Protein AF-A0A9W6G1G9-F1 (afdb_monomer_lite)

Structure (mmCIF, N/CA/C/O backbone):
data_AF-A0A9W6G1G9-F1
#
_entry.id   AF-A0A9W6G1G9-F1
#
loop_
_atom_site.group_PDB
_atom_site.id
_atom_site.type_symbol
_atom_site.label_atom_id
_atom_site.label_alt_id
_atom_site.label_comp_id
_atom_site.label_asym_id
_atom_site.label_entity_id
_atom_site.label_seq_id
_atom_site.pdbx_PDB_ins_code
_atom_site.Cartn_x
_atom_site.Cartn_y
_atom_site.Cartn_z
_atom_site.occupancy
_atom_site.B_iso_or_equiv
_atom_site.auth_seq_id
_atom_site.auth_comp_id
_atom_site.auth_asym_id
_atom_site.auth_atom_id
_atom_site.pdbx_PDB_model_num
ATOM 1 N N . MET A 1 1 ? -14.869 -12.752 -16.961 1.00 33.34 1 MET A N 1
ATOM 2 C CA . MET A 1 1 ? -15.068 -11.296 -16.776 1.00 33.34 1 MET A CA 1
ATOM 3 C C . MET A 1 1 ? -13.762 -10.696 -16.284 1.00 33.34 1 MET A C 1
ATOM 5 O O . MET A 1 1 ? -13.365 -11.011 -15.171 1.00 33.34 1 MET A O 1
ATOM 9 N N . ASN A 1 2 ? -13.082 -9.881 -17.096 1.00 33.16 2 ASN A N 1
ATOM 10 C CA . ASN A 1 2 ? -11.925 -9.103 -16.641 1.00 33.16 2 ASN A CA 1
ATOM 11 C C . ASN A 1 2 ? -12.429 -8.019 -15.683 1.00 33.16 2 ASN A C 1
ATOM 13 O O . ASN A 1 2 ? -12.875 -6.963 -16.127 1.00 33.16 2 ASN A O 1
ATOM 17 N N . ARG A 1 3 ? -12.419 -8.294 -14.374 1.00 44.00 3 ARG A 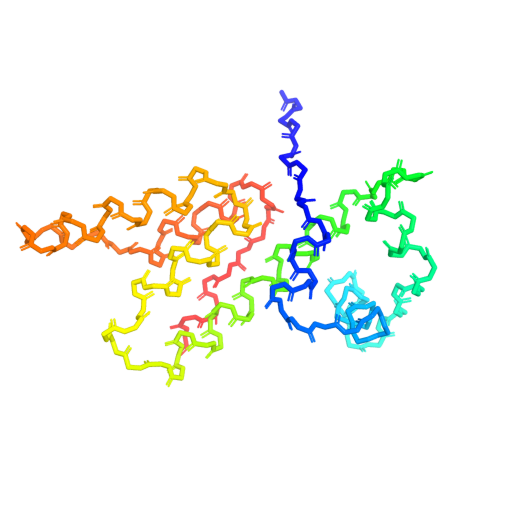N 1
ATOM 18 C CA . ARG A 1 3 ? -12.601 -7.249 -13.364 1.00 44.00 3 ARG A CA 1
ATOM 19 C C . ARG A 1 3 ? -11.400 -6.313 -13.507 1.00 44.00 3 ARG A C 1
ATOM 21 O O . ARG A 1 3 ? -10.274 -6.726 -13.248 1.00 44.00 3 ARG A O 1
ATOM 28 N N . GLN A 1 4 ? -11.617 -5.094 -14.004 1.00 48.53 4 GLN A N 1
ATOM 29 C CA . GLN A 1 4 ? -10.598 -4.050 -13.930 1.00 48.53 4 GLN A CA 1
ATOM 30 C C . GLN A 1 4 ? -10.258 -3.877 -12.448 1.00 48.53 4 GLN A C 1
ATOM 32 O O . GLN A 1 4 ? -11.132 -3.517 -11.661 1.00 48.53 4 GLN A O 1
ATOM 37 N N . GLN A 1 5 ? -9.021 -4.194 -12.057 1.00 53.88 5 GLN A N 1
ATOM 38 C CA . GLN A 1 5 ? -8.546 -3.873 -10.716 1.00 53.88 5 GLN A CA 1
ATOM 39 C C . GLN A 1 5 ? -8.688 -2.355 -10.530 1.00 53.88 5 GLN A C 1
ATOM 41 O O . GLN A 1 5 ? -8.246 -1.606 -11.410 1.00 53.88 5 GLN A O 1
ATOM 46 N N . PRO A 1 6 ? -9.331 -1.878 -9.450 1.00 60.56 6 PRO A N 1
ATOM 47 C CA . PRO A 1 6 ? -9.398 -0.454 -9.173 1.00 60.56 6 PRO A CA 1
ATOM 48 C C . PRO A 1 6 ? -7.968 0.071 -9.074 1.00 60.56 6 PRO A C 1
ATOM 50 O O . PRO A 1 6 ? -7.131 -0.489 -8.366 1.00 60.56 6 PRO A O 1
ATOM 53 N N . GLN A 1 7 ? -7.664 1.112 -9.846 1.00 73.12 7 GLN A N 1
ATOM 54 C CA . GLN A 1 7 ? -6.325 1.684 -9.849 1.00 73.12 7 GLN A CA 1
ATOM 55 C C . GLN A 1 7 ? -6.064 2.334 -8.491 1.00 73.12 7 GLN A C 1
ATOM 57 O O . GLN A 1 7 ? -6.727 3.304 -8.123 1.00 73.12 7 GLN A O 1
ATOM 62 N N . LEU A 1 8 ? -5.090 1.801 -7.753 1.00 84.25 8 LEU A N 1
ATOM 63 C CA . LEU A 1 8 ? -4.617 2.428 -6.526 1.00 84.25 8 LEU A CA 1
ATOM 64 C C . LEU A 1 8 ? -3.905 3.739 -6.850 1.00 84.25 8 LEU A C 1
ATOM 66 O O . LEU A 1 8 ? -3.091 3.815 -7.776 1.00 84.25 8 LEU A O 1
ATOM 70 N N . ASP A 1 9 ? -4.144 4.755 -6.029 1.00 90.75 9 ASP A N 1
ATOM 71 C CA . ASP A 1 9 ? -3.380 5.995 -6.091 1.00 90.75 9 ASP A CA 1
ATOM 72 C C . ASP A 1 9 ? -2.028 5.799 -5.386 1.00 90.75 9 ASP A C 1
ATOM 74 O O . ASP A 1 9 ? -1.874 6.006 -4.179 1.00 90.75 9 ASP A O 1
ATOM 78 N N . ILE A 1 10 ? -1.024 5.398 -6.170 1.00 92.56 10 ILE A N 1
ATOM 79 C CA . ILE A 1 10 ? 0.352 5.154 -5.710 1.00 92.56 10 ILE A CA 1
ATOM 80 C C . ILE A 1 10 ? 0.933 6.389 -5.008 1.00 92.56 10 ILE A C 1
ATOM 82 O O . ILE A 1 10 ? 1.666 6.261 -4.022 1.00 92.56 10 ILE A O 1
ATOM 86 N N . ARG A 1 11 ? 0.584 7.595 -5.476 1.00 94.69 11 ARG A N 1
ATOM 87 C CA . ARG A 1 11 ? 1.064 8.850 -4.892 1.00 94.69 11 ARG A CA 1
ATOM 88 C C . ARG A 1 11 ? 0.447 9.069 -3.519 1.00 94.69 11 ARG A C 1
ATOM 90 O O . ARG A 1 11 ? 1.173 9.441 -2.591 1.00 94.69 11 ARG A O 1
ATOM 97 N N . LYS A 1 12 ? -0.868 8.862 -3.393 1.00 94.44 12 LYS A N 1
ATOM 98 C CA . LYS A 1 12 ? -1.586 8.941 -2.114 1.00 94.44 12 LYS A CA 1
ATOM 99 C C . LYS A 1 12 ? -0.986 7.956 -1.119 1.00 94.44 12 LYS A C 1
ATOM 101 O O . LYS A 1 12 ? -0.610 8.386 -0.033 1.00 94.44 12 LYS A O 1
ATOM 106 N N . ILE A 1 13 ? -0.807 6.694 -1.516 1.00 95.19 13 ILE A N 1
ATOM 107 C CA . ILE A 1 13 ? -0.233 5.643 -0.664 1.00 95.19 13 ILE A CA 1
ATOM 108 C C . ILE A 1 13 ? 1.167 6.034 -0.189 1.00 95.19 13 ILE A C 1
ATOM 110 O O . ILE A 1 13 ? 1.398 6.147 1.011 1.00 95.19 13 ILE A O 1
ATOM 114 N N . ARG A 1 14 ? 2.104 6.331 -1.099 1.00 96.69 14 ARG A N 1
ATOM 115 C CA . ARG A 1 14 ? 3.484 6.650 -0.700 1.00 96.69 14 ARG A CA 1
ATOM 116 C C . ARG A 1 14 ? 3.546 7.828 0.276 1.00 96.69 14 ARG A C 1
ATOM 118 O O . ARG A 1 14 ? 4.335 7.806 1.224 1.00 96.69 14 ARG A O 1
ATOM 125 N N . LYS A 1 15 ? 2.749 8.872 0.028 1.00 96.50 15 LYS A N 1
ATOM 126 C CA . LYS A 1 15 ? 2.685 10.050 0.902 1.00 96.50 15 LYS A CA 1
ATOM 127 C C . LYS A 1 15 ? 2.054 9.731 2.255 1.00 96.50 15 LYS A C 1
ATOM 129 O O . LYS A 1 15 ? 2.594 10.180 3.261 1.00 96.50 15 LYS A O 1
ATOM 134 N N . ALA A 1 16 ? 0.963 8.967 2.276 1.00 94.38 16 ALA A N 1
ATOM 135 C CA . ALA A 1 16 ? 0.294 8.517 3.495 1.00 94.38 16 ALA A CA 1
ATOM 136 C C . ALA A 1 16 ? 1.253 7.723 4.395 1.00 94.38 16 ALA A C 1
ATOM 138 O O . ALA A 1 16 ? 1.376 8.017 5.578 1.00 94.38 16 ALA A O 1
ATOM 139 N N . LEU A 1 17 ? 2.039 6.828 3.793 1.00 94.25 17 LEU A N 1
ATOM 140 C CA . LEU A 1 17 ? 3.070 6.034 4.466 1.00 94.25 17 LEU A CA 1
ATOM 141 C C . LEU A 1 17 ? 4.365 6.819 4.763 1.00 94.25 17 LEU A C 1
ATOM 143 O O . LEU A 1 17 ? 5.361 6.244 5.201 1.00 94.25 17 LEU A O 1
ATOM 147 N N . LYS A 1 18 ? 4.404 8.126 4.464 1.00 95.38 18 LYS A N 1
ATOM 148 C CA . LYS A 1 18 ? 5.561 9.021 4.661 1.00 95.38 18 LYS A CA 1
ATOM 149 C C . LYS A 1 18 ? 6.869 8.475 4.066 1.00 95.38 18 LYS A C 1
ATOM 151 O O . LYS A 1 18 ? 7.958 8.714 4.589 1.00 95.38 18 LYS A O 1
ATOM 156 N N . ARG A 1 19 ? 6.797 7.747 2.944 1.00 95.69 19 ARG A N 1
ATOM 157 C CA . ARG A 1 19 ? 7.972 7.119 2.321 1.00 95.69 19 ARG A CA 1
ATOM 158 C C . ARG A 1 19 ? 8.599 8.015 1.246 1.00 95.69 19 ARG A C 1
ATOM 160 O O . ARG A 1 19 ? 7.931 8.644 0.417 1.00 95.69 19 ARG A O 1
ATOM 167 N N . THR A 1 20 ? 9.929 8.024 1.215 1.00 97.12 20 THR A N 1
ATOM 168 C CA . THR A 1 20 ? 10.700 8.553 0.079 1.00 97.12 20 THR A CA 1
ATOM 169 C C . THR A 1 20 ? 10.539 7.639 -1.140 1.00 97.12 20 THR A C 1
ATOM 171 O O . THR A 1 20 ? 10.212 6.465 -0.988 1.00 97.12 20 THR A O 1
ATOM 174 N N . TYR A 1 21 ? 10.835 8.121 -2.352 1.00 97.38 21 TYR A N 1
ATOM 175 C CA . TYR A 1 21 ? 10.835 7.250 -3.539 1.00 97.38 21 TYR A CA 1
ATOM 176 C C . TYR A 1 21 ? 11.795 6.061 -3.399 1.00 97.38 21 TYR A C 1
ATOM 178 O O . TYR A 1 21 ? 11.454 4.952 -3.793 1.00 97.38 21 TYR A O 1
ATOM 186 N N . LYS A 1 22 ? 12.971 6.273 -2.791 1.00 96.50 22 LYS A N 1
ATOM 187 C CA . LYS A 1 22 ? 13.979 5.222 -2.597 1.00 96.50 22 LYS A CA 1
ATOM 188 C C . LYS A 1 22 ? 13.475 4.133 -1.649 1.00 96.50 22 LYS A C 1
ATOM 190 O O . LYS A 1 22 ? 13.574 2.953 -1.967 1.00 96.50 22 LYS A O 1
ATOM 195 N N . SER A 1 23 ? 12.937 4.525 -0.492 1.00 96.75 23 SER A N 1
ATOM 196 C CA . SER A 1 23 ? 12.421 3.567 0.492 1.00 96.75 23 SER A CA 1
ATOM 197 C C . SER A 1 23 ? 11.166 2.860 -0.013 1.00 96.75 23 SER A C 1
ATOM 199 O O . SER A 1 23 ? 11.043 1.654 0.157 1.00 96.75 23 SER A O 1
ATOM 201 N N . TYR A 1 24 ? 10.278 3.581 -0.700 1.00 96.75 24 TYR A N 1
ATOM 202 C CA . TYR A 1 24 ? 9.079 2.997 -1.292 1.00 96.75 24 TYR A CA 1
ATOM 203 C C . TYR A 1 24 ? 9.415 2.006 -2.411 1.00 96.75 24 TYR A C 1
ATOM 205 O O . TYR A 1 24 ? 8.880 0.907 -2.443 1.00 96.75 24 TYR A O 1
ATOM 213 N N . GLY A 1 25 ? 10.381 2.334 -3.274 1.00 96.69 25 GLY A N 1
ATOM 214 C CA . GLY A 1 25 ? 10.840 1.421 -4.317 1.00 96.69 25 GLY A CA 1
ATOM 215 C C . GLY A 1 25 ? 11.452 0.132 -3.785 1.00 96.69 25 GLY A C 1
ATOM 216 O O . GLY A 1 25 ? 11.278 -0.920 -4.397 1.00 96.69 25 GLY A O 1
ATOM 217 N N . ARG A 1 26 ? 12.126 0.194 -2.630 1.00 96.06 26 ARG A N 1
ATOM 218 C CA . ARG A 1 26 ? 12.614 -1.001 -1.934 1.00 96.06 26 ARG A CA 1
ATOM 219 C C . ARG A 1 26 ? 11.459 -1.874 -1.443 1.00 96.06 26 ARG A C 1
ATOM 221 O O . ARG A 1 26 ? 11.495 -3.065 -1.710 1.00 96.06 26 ARG A O 1
ATOM 228 N N . LEU A 1 27 ? 10.448 -1.292 -0.793 1.00 94.88 27 LEU A N 1
ATOM 229 C CA . LEU A 1 27 ? 9.265 -2.031 -0.326 1.00 94.88 27 LEU A CA 1
ATOM 230 C C . LEU A 1 27 ? 8.550 -2.723 -1.489 1.00 94.88 27 LEU A C 1
ATOM 232 O O . LEU A 1 27 ? 8.338 -3.928 -1.447 1.00 94.88 27 LEU A O 1
ATOM 236 N N . LEU A 1 28 ? 8.292 -1.994 -2.580 1.00 95.25 28 LEU A N 1
ATOM 237 C CA . LEU A 1 28 ? 7.692 -2.585 -3.778 1.00 95.25 28 LEU A CA 1
ATOM 238 C C . LEU A 1 28 ? 8.541 -3.732 -4.337 1.00 95.25 28 LEU A C 1
ATOM 240 O O . LEU A 1 28 ? 7.992 -4.756 -4.723 1.00 95.25 28 LEU A O 1
ATOM 244 N N . GLY A 1 29 ? 9.869 -3.582 -4.364 1.00 94.38 29 GLY A N 1
ATOM 245 C CA . GLY A 1 29 ? 10.781 -4.647 -4.786 1.00 94.38 29 GLY A CA 1
ATOM 246 C C . GLY A 1 29 ? 10.669 -5.900 -3.916 1.00 94.38 29 GLY A C 1
ATOM 247 O O . GLY A 1 29 ? 10.630 -7.001 -4.461 1.00 94.38 29 GLY A O 1
ATOM 248 N N . ILE A 1 30 ? 10.551 -5.722 -2.595 1.00 94.06 30 ILE A N 1
ATOM 249 C CA . ILE A 1 30 ? 10.385 -6.821 -1.636 1.00 94.06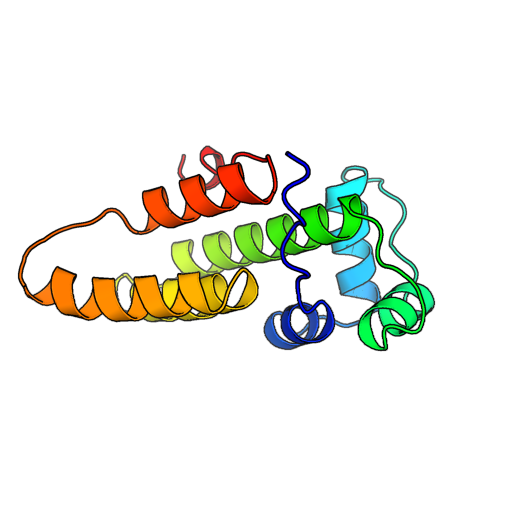 30 ILE A CA 1
ATOM 250 C C . ILE A 1 30 ? 9.076 -7.571 -1.883 1.00 94.06 30 ILE A C 1
ATOM 252 O O . ILE A 1 30 ? 9.091 -8.786 -2.035 1.00 94.06 30 ILE A O 1
ATOM 256 N N . HIS A 1 31 ? 7.964 -6.856 -2.020 1.00 92.19 31 HIS A N 1
ATOM 257 C CA . HIS A 1 31 ? 6.665 -7.470 -2.305 1.00 92.19 31 HIS A CA 1
ATOM 258 C C . HIS A 1 31 ? 6.610 -8.153 -3.678 1.00 92.19 31 HIS A C 1
ATOM 260 O O . HIS A 1 31 ? 6.019 -9.214 -3.841 1.00 92.19 31 HIS A O 1
ATOM 266 N N . CYS A 1 32 ? 7.274 -7.583 -4.687 1.00 90.44 32 CYS A N 1
ATOM 267 C CA . CYS A 1 32 ? 7.276 -8.168 -6.028 1.00 90.44 32 CYS A CA 1
ATOM 268 C C . CYS A 1 32 ? 8.173 -9.409 -6.149 1.00 90.44 32 CYS A C 1
ATOM 270 O O . CYS A 1 32 ? 7.904 -10.273 -6.987 1.00 90.44 32 CYS A O 1
ATOM 272 N N . HIS A 1 33 ? 9.290 -9.455 -5.415 1.00 90.88 33 HIS A N 1
ATOM 273 C CA . HIS A 1 33 ? 10.404 -10.362 -5.717 1.00 90.88 33 HIS A CA 1
ATOM 274 C C . HIS A 1 33 ? 11.097 -10.974 -4.483 1.00 90.88 33 HIS A C 1
ATOM 276 O O . HIS A 1 33 ? 12.104 -11.661 -4.644 1.00 90.88 33 HIS A O 1
ATOM 282 N N . GLY A 1 34 ? 10.591 -10.749 -3.270 1.00 89.69 34 GLY A N 1
ATOM 283 C CA . GLY A 1 34 ? 11.196 -11.205 -2.014 1.00 89.69 34 GLY A CA 1
ATOM 284 C C . GLY A 1 34 ? 12.304 -10.283 -1.489 1.00 89.69 34 GLY A C 1
ATOM 285 O O . GLY A 1 34 ? 12.600 -9.243 -2.071 1.00 89.69 34 GLY A O 1
ATOM 286 N N . LEU A 1 35 ? 12.938 -10.659 -0.374 1.00 86.56 35 LEU A N 1
ATOM 287 C CA . LEU A 1 35 ? 13.886 -9.807 0.370 1.00 86.56 35 LEU A CA 1
ATOM 288 C C . LEU A 1 35 ? 15.074 -9.289 -0.464 1.00 86.56 35 LEU A C 1
ATOM 290 O O . LEU A 1 35 ? 15.496 -8.146 -0.276 1.00 86.56 35 LEU A O 1
ATOM 294 N N . ASP A 1 36 ? 15.555 -10.091 -1.417 1.00 90.50 36 ASP A N 1
ATOM 295 C CA . ASP A 1 36 ? 16.638 -9.737 -2.351 1.00 90.50 36 ASP A CA 1
ATOM 296 C C . ASP A 1 36 ? 16.126 -9.121 -3.667 1.00 90.50 36 ASP A C 1
ATOM 298 O O . ASP A 1 36 ? 16.860 -8.940 -4.645 1.00 90.50 36 ASP A O 1
ATOM 302 N N . GLY A 1 37 ? 14.837 -8.792 -3.701 1.00 88.25 37 GLY A N 1
ATOM 303 C CA . GLY A 1 37 ? 14.149 -8.207 -4.831 1.00 88.25 37 GLY A CA 1
ATOM 304 C C . GLY A 1 37 ? 14.764 -6.888 -5.276 1.00 88.25 37 GLY A C 1
ATOM 305 O O . GLY A 1 37 ? 15.061 -5.997 -4.475 1.00 88.25 37 GLY A O 1
ATOM 306 N N . LYS A 1 38 ? 14.918 -6.722 -6.594 1.00 92.88 38 LYS A N 1
ATOM 307 C CA . LYS A 1 38 ? 15.412 -5.459 -7.153 1.00 92.88 38 LYS A CA 1
ATOM 308 C C . LYS A 1 38 ? 14.426 -4.330 -6.827 1.00 92.88 38 LYS A C 1
ATOM 310 O O . LYS A 1 38 ? 13.258 -4.431 -7.208 1.00 92.88 38 LYS A O 1
ATOM 315 N N . PRO A 1 39 ? 14.881 -3.231 -6.196 1.00 94.75 39 PRO A N 1
ATOM 316 C CA . PRO A 1 39 ? 14.016 -2.096 -5.915 1.00 94.75 39 PRO A CA 1
ATOM 317 C C . PRO A 1 39 ? 13.439 -1.493 -7.195 1.00 94.75 39 PRO A C 1
ATOM 319 O O . PRO A 1 39 ? 14.144 -1.344 -8.199 1.00 94.75 39 PRO A O 1
ATOM 322 N N . ALA A 1 40 ? 12.184 -1.053 -7.138 1.00 95.19 40 ALA A N 1
ATOM 323 C CA . ALA A 1 40 ? 11.629 -0.209 -8.184 1.00 95.19 40 ALA A CA 1
ATOM 324 C C . ALA A 1 40 ? 12.409 1.124 -8.226 1.00 95.19 40 ALA A C 1
ATOM 326 O O . ALA A 1 40 ? 12.538 1.795 -7.197 1.00 95.19 40 ALA A O 1
ATOM 327 N N . PRO A 1 41 ? 12.946 1.544 -9.386 1.00 96.44 41 PRO A N 1
ATOM 328 C CA . PRO A 1 41 ? 13.701 2.788 -9.469 1.00 96.44 41 PRO A CA 1
ATOM 329 C C . PRO A 1 41 ? 12.836 4.014 -9.157 1.00 96.44 41 PRO A C 1
ATOM 331 O O . PRO A 1 41 ? 11.712 4.124 -9.643 1.00 96.44 41 PRO A O 1
ATOM 334 N N . SER A 1 42 ? 13.391 4.998 -8.441 1.00 97.69 42 SER A N 1
ATOM 335 C CA . SER A 1 42 ? 12.672 6.227 -8.066 1.00 97.69 42 SER A CA 1
ATOM 336 C C . SER A 1 42 ? 12.043 6.963 -9.254 1.00 97.69 42 SER A C 1
ATOM 338 O O . SER A 1 42 ? 10.925 7.456 -9.136 1.00 97.69 42 SER A O 1
ATOM 340 N N . HIS A 1 43 ? 12.734 7.031 -10.400 1.00 97.25 43 HIS A N 1
ATOM 341 C CA . HIS A 1 43 ? 12.200 7.673 -11.609 1.00 97.25 43 HIS A CA 1
ATOM 342 C C . HIS A 1 43 ? 10.949 6.951 -12.126 1.00 97.25 43 HIS A C 1
ATOM 344 O O . HIS A 1 43 ? 9.997 7.591 -12.552 1.00 97.25 43 HIS A O 1
ATOM 350 N N . ARG A 1 44 ? 10.914 5.622 -12.010 1.00 97.00 44 ARG A N 1
ATOM 351 C CA . ARG A 1 44 ? 9.799 4.798 -12.473 1.00 97.00 44 ARG A CA 1
ATOM 352 C C . ARG A 1 44 ? 8.566 4.976 -11.592 1.00 97.00 44 ARG A C 1
ATOM 354 O O . ARG A 1 44 ? 7.459 5.081 -12.100 1.00 97.00 44 ARG A O 1
ATOM 361 N N . ILE A 1 45 ? 8.771 5.117 -10.284 1.00 96.88 45 ILE A N 1
ATOM 362 C CA . ILE A 1 45 ? 7.699 5.465 -9.342 1.00 96.88 45 ILE A CA 1
ATOM 363 C C . ILE A 1 45 ? 7.136 6.852 -9.662 1.00 96.88 45 ILE A C 1
ATOM 365 O O . ILE A 1 45 ? 5.924 7.030 -9.674 1.00 96.88 45 ILE A O 1
ATOM 369 N N . GLN A 1 46 ? 7.990 7.830 -9.977 1.00 97.12 46 GLN A N 1
ATOM 370 C CA . GLN A 1 46 ? 7.525 9.159 -10.386 1.00 97.12 46 GLN A CA 1
ATOM 371 C C . GLN A 1 46 ? 6.708 9.122 -11.682 1.00 97.12 46 GLN A C 1
ATOM 373 O O . GLN A 1 46 ? 5.713 9.835 -11.781 1.00 97.12 46 GLN A O 1
ATOM 378 N N . GLU A 1 47 ? 7.109 8.304 -12.658 1.00 96.69 47 GLU A N 1
ATOM 379 C CA . GLU A 1 47 ? 6.346 8.108 -13.896 1.00 96.69 47 GLU A CA 1
ATOM 380 C C . GLU A 1 47 ? 4.952 7.531 -13.616 1.00 96.69 47 GLU A C 1
ATOM 382 O O . GLU A 1 47 ? 3.957 8.027 -14.147 1.00 96.69 47 GLU A O 1
ATOM 387 N N . TRP A 1 48 ? 4.869 6.526 -12.739 1.00 95.25 48 TRP A N 1
ATOM 388 C CA . TRP A 1 48 ? 3.604 5.934 -12.302 1.00 95.25 48 TRP A CA 1
ATOM 389 C C . TRP A 1 48 ? 2.714 6.941 -11.566 1.00 95.25 48 TRP A C 1
ATOM 391 O O . TRP A 1 48 ? 1.544 7.077 -11.897 1.00 95.25 48 TRP A O 1
ATOM 401 N N . GLU A 1 49 ? 3.265 7.718 -10.629 1.00 94.81 49 GLU A N 1
ATOM 402 C CA . GLU A 1 49 ? 2.510 8.745 -9.891 1.00 94.81 49 GLU A CA 1
ATOM 403 C C . GLU A 1 49 ? 1.989 9.884 -10.772 1.00 94.81 49 GLU A C 1
ATOM 405 O O . GLU A 1 49 ? 1.021 10.554 -10.412 1.00 94.81 49 GLU A O 1
ATOM 410 N N . ARG A 1 50 ? 2.655 10.149 -11.899 1.00 94.50 50 ARG A N 1
ATOM 411 C CA . ARG A 1 50 ? 2.255 11.174 -12.872 1.00 94.50 50 ARG A CA 1
ATOM 412 C C . ARG A 1 50 ? 1.363 10.621 -13.978 1.00 94.50 50 ARG A C 1
ATOM 414 O O . ARG A 1 50 ? 1.004 11.379 -14.874 1.00 94.50 50 ARG A O 1
ATOM 421 N N . ASN A 1 51 ? 1.044 9.326 -13.947 1.00 90.38 51 ASN A N 1
ATOM 422 C CA . ASN A 1 51 ? 0.375 8.613 -15.034 1.00 90.38 51 ASN A CA 1
ATOM 423 C C . ASN A 1 51 ? 1.083 8.781 -16.392 1.00 90.38 51 ASN A C 1
ATOM 425 O O . ASN A 1 51 ? 0.466 8.625 -17.442 1.00 90.38 51 ASN A O 1
ATOM 429 N N . SER A 1 52 ? 2.387 9.088 -16.395 1.00 93.69 52 SER A N 1
ATOM 430 C CA . SER A 1 52 ? 3.169 9.214 -17.631 1.00 93.69 52 SER A CA 1
ATOM 431 C C . SER A 1 52 ? 3.607 7.854 -18.172 1.00 93.69 52 SER A C 1
ATOM 433 O O . SER A 1 52 ? 4.150 7.765 -19.271 1.00 93.69 52 SER A O 1
ATOM 435 N N . ARG A 1 53 ? 3.391 6.786 -17.395 1.00 93.06 53 ARG A N 1
ATOM 436 C CA . ARG A 1 53 ? 3.612 5.402 -17.796 1.00 93.06 53 ARG A CA 1
ATOM 437 C C . ARG A 1 53 ? 2.552 4.495 -17.167 1.00 93.06 53 ARG A C 1
ATOM 439 O O . ARG A 1 53 ? 2.265 4.665 -15.982 1.00 93.06 53 ARG A O 1
ATOM 446 N N . PRO A 1 54 ? 2.034 3.494 -17.903 1.00 90.56 54 PRO A N 1
ATOM 447 C CA . PRO A 1 54 ? 1.166 2.479 -17.326 1.00 90.56 54 PRO A CA 1
ATOM 448 C C . PRO A 1 54 ? 1.842 1.741 -16.169 1.00 90.56 54 PRO A C 1
ATOM 450 O O . PRO A 1 54 ? 3.012 1.348 -16.251 1.00 90.56 54 PRO A O 1
ATOM 453 N N . VAL A 1 55 ? 1.081 1.538 -15.100 1.00 91.31 55 VAL A N 1
ATOM 454 C CA . VAL A 1 55 ? 1.502 0.764 -13.936 1.00 91.31 55 VAL A CA 1
ATOM 455 C C . VAL A 1 55 ? 1.230 -0.721 -14.205 1.00 91.31 55 VAL A C 1
ATOM 457 O O . VAL A 1 55 ? 0.100 -1.080 -14.541 1.00 91.31 55 VAL A O 1
ATOM 460 N N . PRO A 1 56 ? 2.225 -1.609 -14.059 1.00 91.25 56 PRO A N 1
ATOM 461 C CA . PRO A 1 56 ? 1.989 -3.047 -14.134 1.00 91.25 56 PRO A CA 1
ATOM 462 C C . PRO A 1 56 ? 1.075 -3.552 -13.007 1.00 91.25 56 PRO A C 1
ATOM 464 O O . PRO A 1 56 ? 1.207 -3.118 -11.866 1.00 91.25 56 PRO A O 1
ATOM 467 N N . ALA A 1 57 ? 0.214 -4.537 -13.284 1.00 88.31 57 ALA A N 1
ATOM 468 C CA . ALA A 1 57 ? -0.723 -5.088 -12.292 1.00 88.31 57 ALA A CA 1
ATOM 469 C C . ALA A 1 57 ? -0.038 -5.591 -11.005 1.00 88.31 57 ALA A C 1
ATOM 471 O O . ALA A 1 57 ? -0.519 -5.350 -9.901 1.00 88.31 57 ALA A O 1
ATOM 472 N N . TYR A 1 58 ? 1.135 -6.219 -11.132 1.00 88.31 58 TYR A N 1
ATOM 473 C CA . TYR A 1 58 ? 1.900 -6.702 -9.980 1.00 88.31 58 TYR A CA 1
ATOM 474 C C . TYR A 1 58 ? 2.393 -5.566 -9.062 1.00 88.31 58 TYR A C 1
ATOM 476 O O . TYR A 1 58 ? 2.586 -5.790 -7.872 1.00 88.31 58 TYR A O 1
ATOM 484 N N . ILE A 1 59 ? 2.548 -4.338 -9.577 1.00 92.62 59 ILE A N 1
ATOM 485 C CA . ILE A 1 59 ? 2.875 -3.164 -8.755 1.00 92.62 59 ILE A CA 1
ATOM 486 C C . ILE A 1 59 ? 1.661 -2.727 -7.937 1.00 92.62 59 ILE A C 1
ATOM 488 O O . ILE A 1 59 ? 1.825 -2.388 -6.770 1.00 92.62 59 ILE A O 1
ATOM 492 N N . TYR A 1 60 ? 0.448 -2.775 -8.500 1.00 90.06 60 TYR A N 1
ATOM 493 C CA . TYR A 1 60 ? -0.765 -2.505 -7.722 1.00 90.06 60 TYR A CA 1
ATOM 494 C C . TYR A 1 60 ? -0.937 -3.511 -6.586 1.00 90.06 60 TYR A C 1
ATOM 496 O O . TYR A 1 60 ? -1.228 -3.113 -5.462 1.00 90.06 60 TYR A O 1
ATOM 504 N N . ARG A 1 61 ? -0.671 -4.793 -6.854 1.00 88.94 61 ARG A N 1
ATOM 505 C CA . ARG A 1 61 ? -0.637 -5.820 -5.810 1.00 88.94 61 ARG A CA 1
ATOM 506 C C . ARG A 1 61 ? 0.385 -5.485 -4.718 1.00 88.94 61 ARG A C 1
ATOM 508 O O . ARG A 1 61 ? 0.009 -5.414 -3.557 1.00 88.94 61 ARG A O 1
ATOM 515 N N . ALA A 1 62 ? 1.631 -5.194 -5.090 1.00 92.31 62 ALA A N 1
ATOM 516 C CA . ALA A 1 62 ? 2.676 -4.825 -4.133 1.00 92.31 62 ALA A CA 1
ATOM 517 C C . ALA A 1 62 ? 2.324 -3.572 -3.308 1.00 92.31 62 ALA A C 1
ATOM 519 O O . ALA A 1 62 ? 2.645 -3.502 -2.125 1.00 92.31 62 ALA A O 1
ATOM 520 N N . CYS A 1 63 ? 1.640 -2.588 -3.903 1.00 93.19 63 CYS A N 1
ATOM 521 C CA . CYS A 1 63 ? 1.121 -1.432 -3.173 1.00 93.19 63 CYS A CA 1
ATOM 522 C C . CYS A 1 63 ? 0.066 -1.832 -2.135 1.00 93.19 63 CYS A C 1
ATOM 524 O O . CYS A 1 63 ? 0.128 -1.340 -1.012 1.00 93.19 63 CYS A O 1
ATOM 526 N N . ALA A 1 64 ? -0.883 -2.702 -2.490 1.00 91.19 64 ALA A N 1
ATOM 527 C CA . ALA A 1 64 ? -1.896 -3.186 -1.554 1.00 91.19 64 ALA A CA 1
ATOM 528 C C . ALA A 1 64 ? -1.275 -3.994 -0.404 1.00 91.19 64 ALA A C 1
ATOM 530 O O . ALA A 1 64 ? -1.670 -3.804 0.745 1.00 91.19 64 ALA A O 1
ATOM 531 N N . GLU A 1 65 ? -0.278 -4.837 -0.691 1.00 91.50 65 GLU A N 1
ATOM 532 C CA . GLU A 1 65 ? 0.475 -5.573 0.334 1.00 91.50 65 GLU A CA 1
ATOM 533 C C . GLU A 1 65 ? 1.187 -4.595 1.281 1.00 91.50 65 GLU A C 1
ATOM 535 O O . GLU A 1 65 ? 1.005 -4.674 2.489 1.00 91.50 65 GLU A O 1
ATOM 540 N N . THR A 1 66 ? 1.868 -3.572 0.745 1.00 93.00 66 THR A N 1
ATOM 541 C CA . THR A 1 66 ? 2.530 -2.542 1.574 1.00 93.00 66 THR A CA 1
ATOM 542 C C . THR A 1 66 ? 1.541 -1.809 2.493 1.00 93.00 66 THR A C 1
ATOM 544 O O . THR A 1 66 ? 1.863 -1.496 3.637 1.00 93.00 66 THR A O 1
ATOM 547 N N . VAL A 1 67 ? 0.345 -1.483 1.989 1.00 93.06 67 VAL A N 1
ATOM 548 C CA . VAL A 1 67 ? -0.708 -0.823 2.780 1.00 93.06 67 VAL A CA 1
ATOM 549 C C . VAL A 1 67 ? -1.222 -1.749 3.881 1.00 93.06 67 VAL A C 1
ATOM 551 O O . VAL A 1 67 ? -1.447 -1.280 4.992 1.00 93.06 67 VAL A O 1
ATOM 554 N N . SER A 1 68 ? -1.389 -3.037 3.580 1.00 90.50 68 SER A N 1
ATOM 555 C CA . SER A 1 68 ? -1.903 -4.037 4.522 1.00 90.50 68 SER A CA 1
ATOM 556 C C . SER A 1 68 ? -0.899 -4.329 5.640 1.00 90.50 68 SER A C 1
ATOM 558 O O . SER A 1 68 ? -1.285 -4.346 6.805 1.00 90.50 68 SER A O 1
ATOM 560 N N . ASP A 1 69 ? 0.386 -4.463 5.306 1.00 90.75 69 ASP A N 1
ATOM 561 C CA . ASP A 1 69 ? 1.458 -4.669 6.285 1.00 90.75 69 ASP A CA 1
ATOM 562 C C . ASP A 1 69 ? 1.588 -3.474 7.240 1.00 90.75 69 ASP A C 1
ATOM 564 O O . ASP A 1 69 ? 1.684 -3.641 8.456 1.00 90.75 69 ASP A O 1
ATOM 568 N N . GLU A 1 70 ? 1.562 -2.246 6.707 1.00 92.62 70 GLU A N 1
ATOM 569 C CA . GLU A 1 70 ? 1.646 -1.050 7.548 1.00 92.62 70 GLU A CA 1
ATOM 570 C C . GLU A 1 70 ? 0.394 -0.890 8.421 1.00 92.62 70 GLU A C 1
ATOM 572 O O . GLU A 1 70 ? 0.512 -0.569 9.604 1.00 92.62 70 GLU A O 1
ATOM 577 N N . TRP A 1 71 ? -0.794 -1.135 7.861 1.00 90.88 71 TRP A N 1
ATOM 578 C CA . TRP A 1 71 ? -2.042 -1.124 8.620 1.00 90.88 71 TRP A CA 1
ATOM 579 C C . TRP A 1 71 ? -1.969 -2.069 9.812 1.00 90.88 71 TRP A C 1
ATOM 581 O O . TRP A 1 71 ? -2.210 -1.648 10.941 1.00 90.88 71 TRP A O 1
ATOM 591 N N . ALA A 1 72 ? -1.593 -3.320 9.573 1.00 88.06 72 ALA A N 1
ATOM 592 C CA . ALA A 1 72 ? -1.518 -4.311 10.623 1.00 88.06 72 ALA A CA 1
ATOM 593 C C . ALA A 1 72 ? -0.469 -3.983 11.685 1.00 88.06 72 ALA A C 1
ATOM 595 O O . ALA A 1 72 ? -0.765 -4.083 12.873 1.00 88.06 72 ALA A O 1
ATOM 596 N N . SER A 1 73 ? 0.725 -3.539 11.276 1.00 90.19 73 SER A N 1
ATOM 597 C CA . SER A 1 73 ? 1.769 -3.111 12.210 1.00 90.19 73 SER A CA 1
ATOM 598 C C . SER A 1 73 ? 1.264 -1.985 13.114 1.00 90.19 73 SER A C 1
ATOM 600 O O . SER A 1 73 ? 1.355 -2.085 14.335 1.00 90.19 73 SER A O 1
ATOM 602 N N . GLN A 1 74 ? 0.671 -0.934 12.535 1.00 92.00 74 GLN A N 1
ATOM 603 C CA . GLN A 1 74 ? 0.169 0.200 13.314 1.00 92.00 74 GLN A CA 1
ATOM 604 C C . GLN A 1 74 ? -1.018 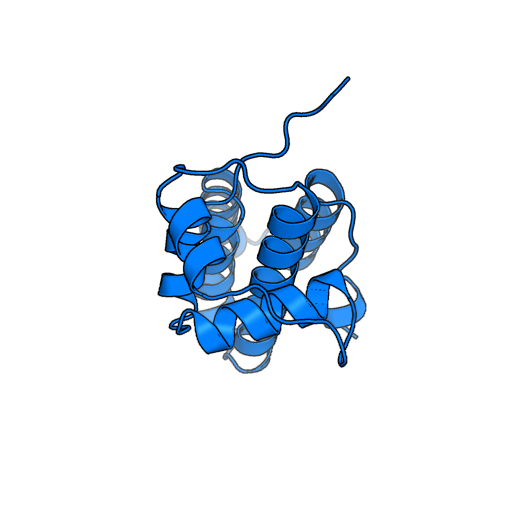-0.187 14.190 1.00 92.00 74 GLN A C 1
ATOM 606 O O . GLN A 1 74 ? -1.126 0.276 15.321 1.00 92.00 74 GLN A O 1
ATOM 611 N N . ARG A 1 75 ? -1.907 -1.047 13.694 1.00 87.75 75 ARG A N 1
ATOM 612 C CA . ARG A 1 75 ? -3.076 -1.500 14.445 1.00 87.75 75 ARG A CA 1
ATOM 613 C C . ARG A 1 75 ? -2.697 -2.412 15.611 1.00 87.75 75 ARG A C 1
ATOM 615 O O . ARG A 1 75 ? -3.318 -2.306 16.663 1.00 87.75 75 ARG A O 1
ATOM 622 N N . HIS A 1 76 ? -1.689 -3.269 15.449 1.00 88.25 76 HIS A N 1
ATOM 623 C CA . HIS A 1 76 ? -1.157 -4.114 16.522 1.00 88.25 76 HIS A CA 1
ATOM 624 C C . HIS A 1 76 ? -0.530 -3.279 17.648 1.00 88.25 76 HIS A C 1
ATOM 626 O O . HIS A 1 76 ? -0.728 -3.573 18.824 1.00 88.25 76 HIS A O 1
ATOM 632 N N . GLU A 1 77 ? 0.196 -2.218 17.293 1.00 90.88 77 GLU A N 1
ATOM 633 C CA . GLU A 1 77 ? 0.844 -1.316 18.253 1.00 90.88 77 GLU A CA 1
ATOM 634 C C . GLU A 1 77 ? -0.129 -0.322 18.912 1.00 90.88 77 GLU A C 1
ATOM 636 O O . GLU A 1 77 ? 0.163 0.224 19.979 1.00 90.88 77 GLU A O 1
ATOM 641 N N . ALA A 1 78 ? -1.278 -0.066 18.285 1.00 88.50 78 ALA A N 1
ATOM 642 C CA . ALA A 1 78 ? -2.241 0.924 18.741 1.00 88.50 78 ALA A CA 1
ATOM 643 C C . ALA A 1 78 ? -3.202 0.382 19.816 1.00 88.50 78 ALA A C 1
ATOM 645 O O . ALA A 1 78 ? -3.617 -0.783 19.770 1.00 88.50 78 ALA A O 1
ATOM 646 N N . PRO A 1 79 ? -3.641 1.236 20.762 1.00 89.31 79 PRO A N 1
ATOM 647 C CA . PRO A 1 79 ? -4.700 0.870 21.690 1.00 89.31 79 PRO A CA 1
ATOM 648 C C . PRO A 1 79 ? -6.022 0.619 20.938 1.00 89.31 79 PRO A C 1
ATOM 650 O O . PRO A 1 79 ? -6.268 1.240 19.899 1.00 89.31 79 PRO A O 1
ATOM 653 N N . PRO A 1 80 ? -6.934 -0.214 21.480 1.00 85.50 80 PRO A N 1
ATOM 654 C CA . PRO A 1 80 ? -8.215 -0.512 20.833 1.00 85.50 80 PRO A CA 1
ATOM 655 C C . PRO A 1 80 ? -9.071 0.714 20.480 1.00 85.50 80 PRO A C 1
ATOM 657 O O . PRO A 1 80 ? -9.881 0.646 19.559 1.00 85.50 80 PRO A O 1
ATOM 660 N N . SER A 1 81 ? -8.892 1.840 21.182 1.00 85.12 81 SER A N 1
ATOM 661 C CA . SER A 1 81 ? -9.573 3.109 20.885 1.00 85.12 81 SER A CA 1
ATOM 662 C C . SER A 1 81 ? -9.238 3.676 19.506 1.00 85.12 81 SER A C 1
ATOM 664 O O . SER A 1 81 ? -10.050 4.399 18.934 1.00 85.12 81 SER A O 1
ATOM 666 N N . ASP A 1 82 ? -8.063 3.344 18.972 1.00 87.75 82 ASP A N 1
ATOM 667 C CA . ASP A 1 82 ? -7.519 3.954 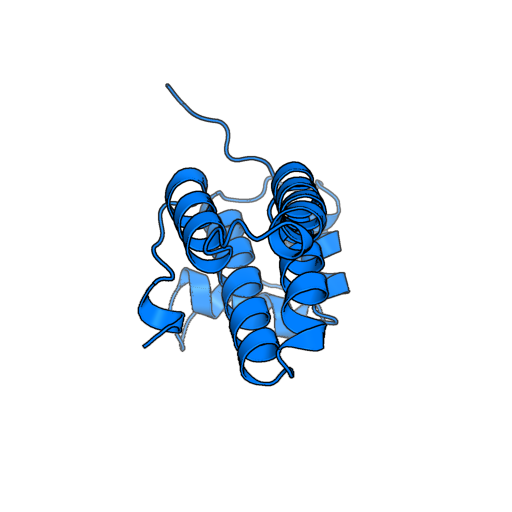17.760 1.00 87.75 82 ASP A CA 1
ATOM 668 C C . ASP A 1 82 ? -7.708 3.050 16.531 1.00 87.75 82 ASP A C 1
ATOM 670 O O . ASP A 1 82 ? -7.594 3.518 15.397 1.00 87.75 82 ASP A O 1
ATOM 674 N N . HIS A 1 83 ? -8.046 1.767 16.737 1.00 86.25 83 HIS A N 1
ATOM 675 C CA . HIS A 1 83 ? -8.211 0.761 15.672 1.00 86.25 83 HIS A CA 1
ATOM 676 C C . HIS A 1 83 ? -9.182 1.229 14.598 1.00 86.25 83 HIS A C 1
ATOM 678 O O . HIS A 1 83 ? -8.872 1.192 13.419 1.00 86.25 83 HIS A O 1
ATOM 684 N N . ALA A 1 84 ? -10.311 1.774 15.025 1.00 84.25 84 ALA A N 1
ATOM 685 C CA . ALA A 1 84 ? -11.337 2.347 14.174 1.00 84.25 84 ALA A CA 1
ATOM 686 C C . ALA A 1 84 ? -10.804 3.399 13.178 1.00 84.25 84 ALA A C 1
ATOM 688 O O . ALA A 1 84 ? -11.082 3.333 11.979 1.00 84.25 84 ALA A O 1
ATOM 689 N N . GLY A 1 85 ? -10.016 4.358 13.672 1.00 87.69 85 GLY A N 1
ATOM 690 C CA . GLY A 1 85 ? -9.436 5.410 12.837 1.00 87.69 85 GLY A CA 1
ATOM 691 C C . GLY A 1 85 ? -8.370 4.871 11.884 1.00 87.69 85 GLY A C 1
ATOM 692 O O . GLY A 1 85 ? -8.268 5.331 10.745 1.00 87.69 85 GLY A O 1
ATOM 693 N N . LEU A 1 86 ? -7.601 3.869 12.322 1.00 89.88 86 LEU A N 1
ATOM 694 C CA . LEU A 1 86 ? -6.629 3.175 11.477 1.00 89.88 86 LEU A CA 1
ATOM 695 C C . LEU A 1 86 ? -7.324 2.376 10.369 1.00 89.88 86 LEU A C 1
ATOM 697 O O . LEU A 1 86 ? -6.944 2.500 9.206 1.00 89.88 86 LEU A O 1
ATOM 701 N N . ASP A 1 87 ? -8.364 1.619 10.709 1.00 87.44 87 ASP A N 1
ATOM 702 C CA . ASP A 1 87 ? -9.137 0.797 9.779 1.00 87.44 87 ASP A CA 1
ATOM 703 C C . ASP A 1 87 ? -9.753 1.679 8.679 1.00 87.44 87 ASP A C 1
ATOM 705 O O . ASP A 1 87 ? -9.538 1.428 7.490 1.00 87.44 87 ASP A O 1
ATOM 709 N N . GLU A 1 88 ? -10.413 2.785 9.047 1.00 89.88 88 GLU A N 1
ATOM 710 C CA . GLU A 1 88 ? -10.928 3.775 8.090 1.00 89.88 88 GLU A CA 1
ATOM 711 C C . GLU A 1 88 ? -9.812 4.352 7.204 1.00 89.88 88 GLU A C 1
ATOM 713 O O . GLU A 1 88 ? -9.929 4.370 5.969 1.00 89.88 88 GLU A O 1
ATOM 718 N N . PHE A 1 89 ? -8.719 4.820 7.816 1.00 93.00 89 PHE A N 1
ATOM 719 C CA . PHE A 1 89 ? -7.621 5.466 7.105 1.00 93.00 89 PHE A CA 1
ATOM 720 C C . PHE A 1 89 ? -6.993 4.533 6.068 1.00 93.00 89 PHE A C 1
ATOM 722 O O . PHE A 1 89 ? -6.945 4.883 4.883 1.00 93.00 89 PHE A O 1
ATOM 729 N N . PHE A 1 90 ? -6.555 3.345 6.487 1.00 91.69 90 PHE A N 1
ATOM 730 C CA . PHE A 1 90 ? -5.905 2.367 5.619 1.00 91.69 90 PHE A CA 1
ATOM 731 C C . PHE A 1 90 ? -6.884 1.748 4.618 1.00 91.69 90 PHE A C 1
ATOM 733 O O . PHE A 1 90 ? -6.544 1.612 3.439 1.00 91.69 90 PHE A O 1
ATOM 740 N N . GLY A 1 91 ? -8.134 1.503 5.019 1.00 89.38 91 GLY A N 1
ATOM 741 C CA . GLY A 1 91 ? -9.199 1.097 4.105 1.00 89.38 91 GLY A CA 1
ATOM 742 C C . GLY A 1 91 ? -9.377 2.101 2.965 1.00 89.38 91 GLY A C 1
ATOM 743 O O . GLY A 1 91 ? -9.453 1.716 1.798 1.00 89.38 91 GLY A O 1
ATOM 744 N N . SER A 1 92 ? -9.324 3.405 3.263 1.00 91.56 92 SER A N 1
ATOM 745 C CA . SER A 1 92 ? -9.414 4.475 2.258 1.00 91.56 92 SER A CA 1
ATOM 746 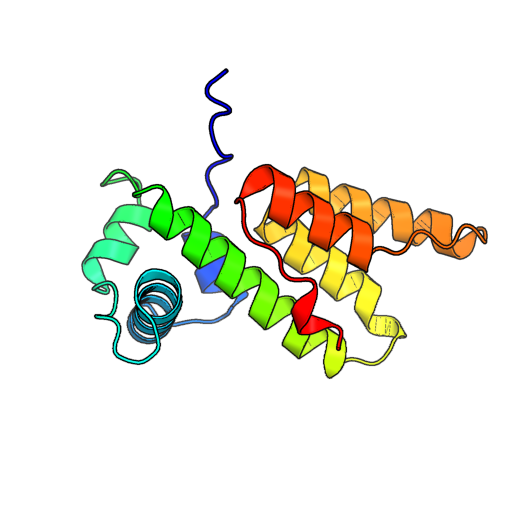C C . SER A 1 92 ? -8.213 4.557 1.301 1.00 91.56 92 SER A C 1
ATOM 748 O O . SER A 1 92 ? -8.307 5.211 0.250 1.00 91.56 92 SER A O 1
ATOM 750 N N . LEU A 1 93 ? -7.068 3.967 1.664 1.00 92.25 93 LEU A N 1
ATOM 751 C CA . LEU A 1 93 ? -5.894 3.868 0.791 1.00 92.25 93 LEU A CA 1
ATOM 752 C C . LEU A 1 93 ? -6.075 2.767 -0.256 1.00 92.25 93 LEU A C 1
ATOM 754 O O . LEU A 1 93 ? -5.621 2.947 -1.385 1.00 92.25 93 LEU A O 1
ATOM 758 N N . LEU A 1 94 ? -6.771 1.681 0.095 1.00 89.12 94 LEU A N 1
ATOM 759 C CA . LEU A 1 94 ? -7.117 0.593 -0.823 1.00 89.12 94 LEU A CA 1
ATOM 760 C C . LEU A 1 94 ? -8.338 0.921 -1.683 1.00 89.12 94 LEU A C 1
ATOM 762 O O . LEU A 1 94 ? -8.357 0.656 -2.882 1.00 89.12 94 LEU A O 1
ATOM 766 N N . SER A 1 95 ? -9.374 1.492 -1.071 1.00 85.69 95 SER A N 1
ATOM 767 C CA . SER A 1 95 ? -10.604 1.877 -1.752 1.00 85.69 95 SER A CA 1
ATOM 768 C C . SER A 1 95 ? -11.365 2.919 -0.932 1.00 85.69 95 SER A C 1
ATOM 770 O O . SER A 1 95 ? -11.686 2.676 0.232 1.00 85.69 95 SER A O 1
ATOM 772 N N . PRO A 1 96 ? -11.773 4.059 -1.523 1.00 84.88 96 PRO A N 1
ATOM 773 C CA . PRO A 1 96 ? -12.629 5.019 -0.829 1.00 84.88 96 PRO A CA 1
ATOM 774 C C . PRO A 1 96 ? -13.935 4.407 -0.304 1.00 84.88 96 PRO A C 1
ATOM 776 O O . PRO A 1 96 ? -14.473 4.880 0.692 1.00 84.88 96 PRO A O 1
ATOM 779 N N . ALA A 1 97 ? -14.464 3.378 -0.977 1.00 83.62 97 ALA A N 1
ATOM 780 C CA . ALA A 1 97 ? -15.665 2.681 -0.526 1.00 83.62 97 ALA A CA 1
ATOM 781 C C . ALA A 1 97 ? -15.399 1.834 0.724 1.00 83.62 97 ALA A C 1
ATOM 783 O O . ALA A 1 97 ? -16.239 1.817 1.617 1.00 83.62 97 ALA A O 1
ATOM 784 N N . LEU A 1 98 ? -14.226 1.201 0.806 1.00 82.88 98 LEU A N 1
ATOM 785 C CA . LEU A 1 98 ? -13.827 0.405 1.962 1.00 82.88 98 LEU A CA 1
ATOM 786 C C . LEU A 1 98 ? -13.629 1.289 3.200 1.00 82.88 98 LEU A C 1
ATOM 788 O O . LEU A 1 98 ? -14.183 0.994 4.251 1.00 82.88 98 LEU A O 1
ATOM 792 N N . GLY A 1 99 ? -12.941 2.428 3.053 1.00 82.50 99 GLY A N 1
ATOM 793 C CA . GLY A 1 99 ? -12.810 3.400 4.147 1.00 82.50 99 GLY A CA 1
ATOM 794 C C . GLY A 1 99 ? -14.169 3.882 4.671 1.00 82.50 99 GLY A C 1
ATOM 795 O O . GLY A 1 99 ? -14.410 3.869 5.873 1.00 82.50 99 GLY A O 1
ATOM 796 N N . ARG A 1 100 ? -15.109 4.217 3.771 1.00 83.38 100 ARG A N 1
ATOM 797 C CA . ARG A 1 100 ? -16.478 4.589 4.174 1.00 83.38 100 ARG A CA 1
ATOM 798 C C . ARG A 1 100 ? -17.204 3.462 4.901 1.00 83.38 100 ARG A C 1
ATOM 800 O O . ARG A 1 100 ? -17.921 3.740 5.851 1.00 83.38 100 ARG A O 1
ATOM 807 N N . LEU A 1 101 ? -17.043 2.220 4.450 1.00 81.44 101 LEU A N 1
ATOM 808 C CA . LEU A 1 101 ? -17.675 1.068 5.085 1.00 81.44 101 LEU A CA 1
ATOM 809 C C . LEU A 1 101 ? -17.212 0.930 6.539 1.00 81.44 101 LEU A C 1
ATOM 811 O O . LEU A 1 101 ? -18.053 0.790 7.417 1.00 81.44 101 LEU A O 1
ATOM 815 N N . PHE A 1 102 ? -15.917 1.083 6.812 1.00 80.75 102 PHE A N 1
ATOM 816 C CA . PHE A 1 102 ? -15.411 1.063 8.186 1.00 80.75 102 PHE A CA 1
ATOM 817 C C . PHE A 1 102 ? -15.903 2.239 9.029 1.00 80.75 102 PHE A C 1
ATOM 819 O O . PHE A 1 102 ? -16.277 2.032 10.182 1.00 80.75 102 PHE A O 1
ATOM 826 N N . ALA A 1 103 ? -16.001 3.437 8.447 1.00 77.38 103 ALA A N 1
ATOM 827 C CA . ALA A 1 103 ? -16.592 4.590 9.126 1.00 77.38 103 ALA A CA 1
ATOM 828 C C . ALA A 1 103 ? -18.063 4.349 9.531 1.00 77.38 103 ALA A C 1
ATOM 830 O O . ALA A 1 103 ? -18.492 4.805 10.589 1.00 77.38 103 ALA A O 1
ATOM 831 N N . PHE A 1 104 ? -18.837 3.604 8.729 1.00 69.69 104 PHE A N 1
ATOM 832 C CA . PHE A 1 104 ? -20.204 3.201 9.084 1.00 69.69 104 PHE A CA 1
ATOM 833 C C . PHE A 1 104 ? -20.238 2.070 10.118 1.00 69.69 104 PHE A C 1
ATOM 835 O O . PHE A 1 104 ? -21.003 2.155 11.076 1.00 69.69 104 PHE A O 1
ATOM 842 N N . SER A 1 105 ? -19.381 1.052 9.989 1.00 65.31 105 SER A N 1
ATOM 843 C CA . SER A 1 105 ? -19.281 -0.042 10.968 1.00 65.31 105 SER A CA 1
ATOM 844 C C . SER A 1 105 ? -18.909 0.455 12.368 1.00 65.31 105 SER A C 1
ATOM 846 O O . SER A 1 105 ? -19.321 -0.130 13.362 1.00 65.31 105 SER A O 1
ATOM 848 N N . LEU A 1 106 ? -18.180 1.567 12.458 1.00 61.03 106 LEU A N 1
ATOM 849 C CA . LEU A 1 106 ? -17.900 2.307 13.691 1.00 61.03 106 LEU A CA 1
ATOM 850 C C . LEU A 1 106 ? -19.167 2.796 14.405 1.00 61.03 106 LEU A C 1
ATOM 852 O O . LEU A 1 106 ? -19.257 2.725 15.630 1.00 61.03 106 LEU A O 1
ATOM 856 N N . ILE A 1 107 ? -20.143 3.279 13.635 1.00 60.00 107 ILE A N 1
ATOM 857 C CA . ILE A 1 107 ? -21.433 3.759 14.138 1.00 60.00 107 ILE A CA 1
ATOM 858 C C . ILE A 1 107 ? -22.285 2.566 14.598 1.00 60.00 107 ILE A C 1
ATOM 860 O O . ILE A 1 107 ? -22.922 2.634 15.646 1.00 60.00 107 ILE A O 1
ATOM 864 N N . ASP A 1 108 ? -22.240 1.444 13.876 1.00 58.25 108 ASP A N 1
ATOM 865 C CA . ASP A 1 108 ? -23.007 0.236 14.215 1.00 58.25 108 ASP A CA 1
ATOM 866 C C . ASP A 1 108 ? -22.393 -0.601 15.349 1.00 58.25 108 ASP A C 1
ATOM 868 O O . ASP A 1 108 ? -23.126 -1.222 16.123 1.00 58.25 108 ASP A O 1
ATOM 872 N N . ALA A 1 109 ? -21.069 -0.581 15.524 1.00 57.16 109 ALA A N 1
ATOM 873 C CA . ALA A 1 109 ? -20.398 -1.234 16.649 1.00 57.16 109 ALA A CA 1
ATOM 874 C C . ALA A 1 109 ? -20.793 -0.599 17.995 1.00 57.16 109 ALA A C 1
ATOM 876 O O . ALA A 1 109 ? -20.912 -1.302 19.000 1.00 57.16 109 ALA A O 1
ATOM 877 N N . GLN A 1 110 ? -21.079 0.710 18.010 1.00 56.19 110 GLN A N 1
ATOM 878 C CA . GLN A 1 110 ? -21.669 1.394 19.170 1.00 56.19 110 GLN A CA 1
ATOM 879 C C . GLN A 1 110 ? -23.100 0.912 19.470 1.00 56.19 110 GLN A C 1
ATOM 881 O O . GLN A 1 110 ? -23.545 1.002 20.613 1.00 56.19 110 GLN A O 1
ATOM 886 N N . ASN A 1 111 ? -23.785 0.332 18.479 1.00 56.06 111 ASN A N 1
ATOM 887 C CA . ASN A 1 111 ? -25.139 -0.218 18.587 1.00 56.06 111 ASN A CA 1
ATOM 888 C C . ASN A 1 111 ? -25.169 -1.726 18.921 1.00 56.06 111 ASN A C 1
ATOM 890 O O . ASN A 1 111 ? -26.244 -2.323 18.954 1.00 56.06 111 ASN A O 1
ATOM 894 N N . GLY A 1 112 ? -24.016 -2.354 19.193 1.00 50.72 112 GLY A N 1
ATOM 895 C CA . GLY A 1 112 ? -23.931 -3.736 19.686 1.00 50.72 112 GLY A CA 1
ATOM 896 C C . GLY A 1 112 ? -23.770 -4.827 18.619 1.00 50.72 112 GLY A C 1
ATOM 897 O O . GLY A 1 112 ? -23.642 -5.995 18.983 1.00 50.72 112 GLY A O 1
ATOM 898 N N . ASN A 1 113 ? -23.701 -4.481 17.329 1.00 54.53 113 ASN A N 1
ATOM 899 C CA . ASN A 1 113 ? -23.344 -5.432 16.273 1.00 54.53 113 ASN A CA 1
ATOM 900 C C . ASN A 1 113 ? -21.822 -5.449 16.091 1.00 54.53 113 ASN A C 1
ATOM 902 O O . ASN A 1 113 ? -21.246 -4.565 15.460 1.00 54.53 113 ASN A O 1
ATOM 906 N N . LYS A 1 114 ? -21.154 -6.468 16.642 1.00 55.06 114 LYS A N 1
ATOM 907 C CA . LYS A 1 114 ? -19.745 -6.731 16.330 1.00 55.06 114 LYS A CA 1
ATOM 908 C C . LYS A 1 114 ? -19.654 -7.347 14.939 1.00 55.06 114 LYS A C 1
ATOM 910 O O . LYS A 1 114 ? -19.881 -8.539 14.776 1.00 55.06 114 LYS A O 1
ATOM 915 N N . VAL A 1 115 ? -19.321 -6.530 13.951 1.00 62.47 115 VAL A N 1
ATOM 916 C CA . VAL A 1 115 ? -18.775 -7.028 12.689 1.00 62.47 115 VAL A CA 1
ATOM 917 C C . VAL A 1 115 ? -17.259 -7.062 12.841 1.00 62.47 115 VAL A C 1
ATOM 919 O O . VAL A 1 115 ? -16.663 -6.062 13.245 1.00 62.47 115 VAL A O 1
ATOM 922 N N . GLU A 1 116 ? -16.631 -8.200 12.555 1.00 73.31 116 GLU A N 1
ATOM 923 C CA . GLU A 1 116 ? -15.172 -8.318 12.573 1.00 73.31 116 GLU A CA 1
ATO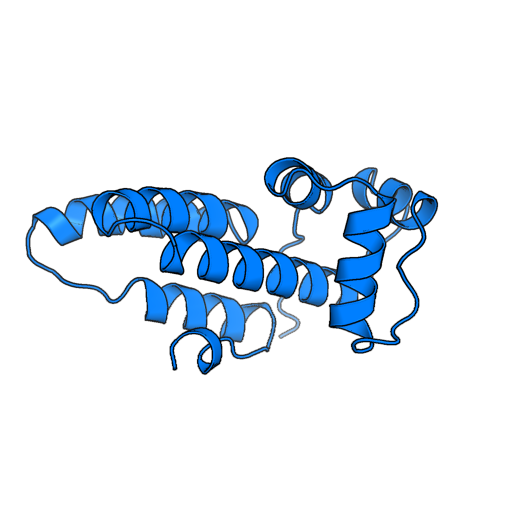M 924 C C . GLU A 1 116 ? -14.593 -7.538 11.381 1.00 73.31 116 GLU A C 1
ATOM 926 O O . GLU A 1 116 ? -14.531 -8.006 10.248 1.00 73.31 116 GLU A O 1
ATOM 931 N N . ILE A 1 117 ? -14.212 -6.281 11.625 1.00 72.31 117 ILE A N 1
ATOM 932 C CA . ILE A 1 117 ? -13.652 -5.369 10.612 1.00 72.31 117 ILE A CA 1
ATOM 933 C C . ILE A 1 117 ? -12.395 -5.958 9.949 1.00 72.31 117 ILE A C 1
ATOM 935 O O . ILE A 1 117 ? -12.176 -5.754 8.752 1.00 72.31 117 ILE A O 1
ATOM 939 N N . SER A 1 118 ? -11.613 -6.731 10.706 1.00 67.62 118 SER A N 1
ATOM 940 C CA . SER A 1 118 ? -10.499 -7.549 10.219 1.00 67.62 118 SER A CA 1
ATOM 941 C C . SER A 1 118 ? -10.933 -8.486 9.092 1.00 67.62 118 SER A C 1
ATOM 943 O O . SER A 1 118 ? -10.304 -8.478 8.037 1.00 67.62 118 SER A O 1
ATOM 945 N N . GLU A 1 119 ? -12.032 -9.225 9.258 1.00 76.50 119 GLU A N 1
ATOM 946 C CA . GLU A 1 119 ? -12.546 -10.160 8.249 1.00 76.50 119 GLU A CA 1
ATOM 947 C C . GLU A 1 119 ? -12.948 -9.437 6.961 1.00 76.50 119 GLU A C 1
ATOM 949 O O . GLU A 1 119 ? -12.566 -9.867 5.875 1.00 76.50 119 GLU A O 1
ATOM 954 N N . ILE A 1 120 ? -13.632 -8.290 7.061 1.00 77.62 120 ILE A N 1
ATOM 955 C CA . ILE A 1 120 ? -14.002 -7.490 5.881 1.00 77.62 120 ILE A CA 1
ATOM 956 C C . ILE A 1 120 ? -12.756 -6.982 5.146 1.00 77.62 120 ILE A C 1
ATOM 958 O O . ILE A 1 120 ? -12.721 -6.957 3.913 1.00 77.62 120 ILE A O 1
ATOM 962 N N . PHE A 1 121 ? -11.735 -6.546 5.886 1.00 74.94 121 PHE A N 1
ATOM 963 C CA . PHE A 1 121 ? -10.490 -6.074 5.290 1.00 74.94 121 PHE A CA 1
ATOM 964 C C . PHE A 1 121 ? -9.761 -7.218 4.572 1.00 74.94 121 PHE A C 1
ATOM 966 O O . PHE A 1 121 ? -9.374 -7.056 3.413 1.00 74.94 121 PHE A O 1
ATOM 973 N N . ILE A 1 122 ? -9.628 -8.380 5.225 1.00 77.50 122 ILE A N 1
ATOM 974 C CA . ILE A 1 122 ? -9.021 -9.593 4.657 1.00 77.50 122 ILE A CA 1
ATOM 975 C C . ILE A 1 122 ? -9.778 -10.018 3.394 1.00 77.50 122 ILE A C 1
ATOM 977 O O . ILE A 1 122 ? -9.167 -10.176 2.335 1.00 77.50 122 ILE A O 1
ATOM 981 N N . GLU A 1 123 ? -11.108 -10.125 3.469 1.00 81.56 123 GLU A N 1
ATOM 982 C CA . GLU A 1 123 ? -11.955 -10.522 2.344 1.00 81.56 123 GLU A CA 1
ATOM 983 C C . GLU A 1 123 ? -11.817 -9.537 1.175 1.00 81.56 123 GLU A C 1
ATOM 985 O O . GLU A 1 123 ? -11.639 -9.954 0.027 1.00 81.56 123 GLU A O 1
ATOM 990 N N . HIS A 1 124 ? -11.829 -8.227 1.444 1.00 80.62 124 HIS A N 1
ATOM 991 C CA . HIS A 1 124 ? -11.650 -7.216 0.404 1.00 80.62 124 HIS A CA 1
ATOM 992 C C . HIS A 1 124 ? -10.295 -7.360 -0.292 1.00 80.62 124 HIS A C 1
ATOM 994 O O . HIS A 1 124 ? -10.219 -7.342 -1.524 1.00 80.62 124 HIS A O 1
ATOM 1000 N N . VAL A 1 125 ? -9.220 -7.504 0.484 1.00 78.94 125 VAL A N 1
ATOM 1001 C CA . VAL A 1 125 ? -7.864 -7.649 -0.049 1.00 78.94 125 VAL A CA 1
ATOM 1002 C C . VAL A 1 125 ? -7.751 -8.913 -0.904 1.00 78.94 125 VAL A C 1
ATOM 1004 O O . VAL A 1 125 ? -7.287 -8.845 -2.048 1.00 78.94 125 VAL A O 1
ATOM 1007 N N . GLN A 1 126 ? -8.270 -10.035 -0.409 1.00 82.38 126 GLN A N 1
ATOM 1008 C CA . GLN A 1 126 ? -8.263 -11.309 -1.117 1.00 82.38 126 GLN A CA 1
ATOM 1009 C C . GLN A 1 126 ? -9.073 -11.250 -2.418 1.00 82.38 126 GLN A C 1
ATOM 1011 O O . GLN A 1 126 ? -8.581 -11.666 -3.469 1.00 82.38 126 GLN A O 1
ATOM 1016 N N . GLN A 1 127 ? -10.283 -10.685 -2.392 1.00 82.56 127 GLN A N 1
ATOM 1017 C CA . GLN A 1 127 ? -11.152 -10.603 -3.570 1.00 82.56 127 GLN A CA 1
ATOM 1018 C C . GLN A 1 127 ? -10.632 -9.643 -4.646 1.00 82.56 127 GLN A C 1
ATOM 1020 O O . GLN A 1 127 ? -10.843 -9.887 -5.839 1.00 82.56 127 GLN A O 1
ATOM 1025 N N . MET A 1 128 ? -9.988 -8.543 -4.246 1.00 79.12 128 MET A N 1
ATOM 1026 C CA . MET A 1 128 ? -9.584 -7.476 -5.167 1.00 79.12 128 MET A CA 1
ATOM 1027 C C . MET A 1 128 ? -8.157 -7.637 -5.687 1.00 79.12 128 MET A C 1
ATOM 1029 O O . MET A 1 128 ? -7.889 -7.333 -6.855 1.00 79.12 128 MET A O 1
ATOM 1033 N N . TYR A 1 129 ? -7.249 -8.133 -4.848 1.00 78.06 129 TYR A N 1
ATOM 1034 C CA . TYR A 1 129 ? -5.824 -8.209 -5.167 1.00 78.06 129 TYR A CA 1
ATOM 1035 C C . TYR A 1 129 ? -5.274 -9.639 -5.210 1.00 78.06 129 TYR A C 1
ATOM 1037 O O . TYR A 1 129 ? -4.168 -9.839 -5.719 1.00 78.06 129 TYR A O 1
ATOM 1045 N N . GLY A 1 130 ? -6.055 -10.636 -4.779 1.00 79.06 130 GLY A N 1
ATOM 1046 C CA . GLY A 1 130 ? -5.734 -12.052 -4.961 1.00 79.06 130 GLY A CA 1
ATOM 1047 C C . GLY A 1 130 ? -4.638 -12.575 -4.034 1.00 79.06 130 GLY A C 1
ATOM 1048 O O . GLY A 1 130 ? -3.959 -13.536 -4.395 1.00 79.06 130 GLY A O 1
ATOM 1049 N N . PHE A 1 131 ? -4.434 -11.941 -2.879 1.00 74.56 131 PHE A N 1
ATOM 1050 C CA . PHE A 1 131 ? -3.535 -12.428 -1.836 1.00 74.56 131 PHE A CA 1
ATOM 1051 C C . PHE A 1 131 ? -4.230 -12.419 -0.478 1.00 74.56 131 PHE A C 1
ATOM 1053 O O . PHE A 1 131 ? -5.134 -11.624 -0.238 1.00 74.56 131 PHE A O 1
ATOM 1060 N N . ASP A 1 132 ? -3.824 -13.353 0.370 1.00 75.94 132 ASP A N 1
ATOM 1061 C CA . ASP A 1 132 ? -4.381 -13.562 1.697 1.00 75.94 132 ASP A CA 1
ATOM 1062 C C . ASP A 1 132 ? -3.477 -12.889 2.733 1.00 75.94 132 ASP A C 1
ATOM 1064 O O . ASP A 1 132 ? -2.266 -13.072 2.674 1.00 75.94 132 ASP A O 1
ATOM 1068 N N . ILE A 1 133 ? -4.063 -12.115 3.645 1.00 67.25 133 ILE A N 1
ATOM 1069 C CA . ILE A 1 133 ? -3.377 -11.426 4.749 1.00 67.25 133 ILE A CA 1
ATOM 1070 C C . ILE A 1 133 ? -3.821 -11.950 6.124 1.00 67.25 133 ILE A C 1
ATOM 1072 O O . ILE A 1 133 ? -3.554 -11.318 7.143 1.00 67.25 133 ILE A O 1
ATOM 1076 N N . SER A 1 134 ? -4.490 -13.107 6.170 1.00 69.12 134 SER A N 1
ATOM 1077 C CA . SER A 1 134 ? -4.901 -13.775 7.415 1.00 69.12 134 SER A CA 1
ATOM 1078 C C . SER A 1 134 ? -3.714 -14.051 8.341 1.00 69.12 134 SER A C 1
ATOM 1080 O O . SER A 1 134 ? -3.848 -13.963 9.555 1.00 69.12 134 SER A O 1
ATOM 1082 N N . TYR A 1 135 ? -2.533 -14.307 7.766 1.00 62.22 135 TYR A N 1
ATOM 1083 C CA . TYR A 1 135 ? -1.292 -14.581 8.502 1.00 62.22 135 TYR A CA 1
ATOM 1084 C C . TYR A 1 135 ? -0.829 -13.424 9.390 1.00 62.22 135 TYR A C 1
ATOM 1086 O O . TYR A 1 135 ? 0.031 -13.607 10.241 1.00 62.22 135 TYR A O 1
ATOM 1094 N N . VAL A 1 136 ? -1.348 -12.217 9.171 1.00 56.91 136 VAL A N 1
ATOM 1095 C CA . VAL A 1 136 ? -0.968 -11.045 9.957 1.00 56.91 136 VAL A CA 1
ATOM 1096 C C . VAL A 1 136 ? -1.669 -11.028 11.334 1.00 56.91 136 VAL A C 1
ATOM 1098 O O . VAL A 1 136 ? -1.387 -10.176 12.173 1.00 56.91 136 VAL A O 1
ATOM 1101 N N . TRP A 1 137 ? -2.574 -11.981 11.575 1.00 53.16 137 TRP A N 1
ATOM 1102 C CA . TRP A 1 137 ? -3.437 -12.057 12.756 1.00 53.16 137 TRP A CA 1
ATOM 1103 C C . TRP A 1 137 ? -3.130 -13.231 13.695 1.00 53.16 137 TRP A C 1
ATOM 1105 O O . TRP A 1 137 ? -3.788 -13.340 14.730 1.00 53.16 137 TRP A O 1
ATOM 1115 N N . GLU A 1 138 ? -2.165 -14.089 13.345 1.00 46.16 138 GLU A N 1
ATOM 1116 C CA . GLU A 1 138 ? -1.625 -15.155 14.212 1.00 46.16 138 GLU A CA 1
ATOM 1117 C C . GLU A 1 138 ? -0.460 -14.642 15.072 1.00 46.16 138 GLU A C 1
ATOM 1119 O O . GLU A 1 138 ? -0.418 -15.004 16.272 1.00 46.16 138 GLU A O 1
#

Radius of gyration: 15.47 Å; chains: 1; bounding box: 42×26×40 Å

Foldseek 3Di:
DPPDQPDFQLVCLCVVVVHDLQRVQQQLQCQLPNNPGDGDDSVNSVCVNVVVDDDDLSSLLSSLVVLLVVLLVCCVVDDPVCNLVSQLVSLVSSPVVRSVVSVVVVVVVVVVDDDPSVVVSQVCSCVRNVDGPVVSVD

Secondary structure (DSSP, 8-state):
---------HHHHHHHTT--HHHHHHHHHHHHH-TTPPPPPHHHHHHHHTTSSPPPHHHHHHHHHHHHHHHHHHHHHS-HHHHHHHHHHHHHHH-HHHHHHHHHHHHHHTTT----HHHHHHHHHHHHHS---GGGG-

pLDDT: mean 83.2, std 14.59, range [33.16, 97.69]

Sequence (138 aa):
MNRQQPQLDIRKIRKALKRTYKSYGRLLGIHCHGLDGKPAPSHRIQEWERNSRPVPAYIYRACAETVSDEWASQRHEAPPSDHAGLDEFFGSLLSPALGRLFAFSLIDAQNGNKVEISEIFIEHVQQMYGFDISYVWE

Organism: NCBI:txid40983